Protein AF-A0A0G0G5I2-F1 (afdb_monomer_lite)

pLDDT: mean 82.92, std 14.06, range [39.56, 94.75]

Secondary structure (DSSP, 8-state):
-------PPEEEEEE-TT---HHHHHHHHHHTT-EEEEEEHHHHHH-GGGGGG-SEEEE------

Structure (mmCIF, N/CA/C/O backbone):
data_AF-A0A0G0G5I2-F1
#
_entry.id   AF-A0A0G0G5I2-F1
#
loop_
_atom_site.group_PDB
_atom_site.id
_atom_site.type_symbol
_atom_site.label_atom_id
_atom_site.label_alt_id
_atom_site.label_comp_id
_atom_site.label_asym_id
_atom_site.label_entity_id
_atom_site.label_seq_id
_atom_site.pdbx_PDB_ins_code
_atom_site.Cartn_x
_atom_site.Cartn_y
_atom_site.Cartn_z
_atom_site.occupancy
_atom_site.B_iso_or_equiv
_atom_site.auth_seq_id
_atom_site.auth_comp_id
_atom_site.auth_asym_id
_atom_site.auth_atom_id
_atom_site.pdbx_PDB_model_num
ATOM 1 N N . MET A 1 1 ? -9.020 -3.838 30.315 1.00 39.56 1 MET A N 1
ATOM 2 C CA . MET A 1 1 ? -9.530 -2.784 29.410 1.00 39.56 1 MET A CA 1
ATOM 3 C C . MET A 1 1 ? -9.690 -3.378 28.014 1.00 39.56 1 MET A C 1
ATOM 5 O O . MET A 1 1 ? -8.688 -3.647 27.367 1.00 39.56 1 MET A O 1
ATOM 9 N N . LYS A 1 2 ? -10.920 -3.684 27.577 1.00 46.25 2 LYS A N 1
ATOM 10 C CA . LYS A 1 2 ? -11.172 -4.218 26.228 1.00 46.25 2 LYS A CA 1
ATOM 11 C C . LYS A 1 2 ? -11.107 -3.056 25.235 1.00 46.25 2 LYS A C 1
ATOM 13 O O . LYS A 1 2 ? -11.980 -2.194 25.243 1.00 46.25 2 LYS A O 1
ATOM 18 N N . LYS A 1 3 ? -10.044 -2.989 24.434 1.00 49.62 3 LYS A N 1
ATOM 19 C CA . LYS A 1 3 ? -9.926 -2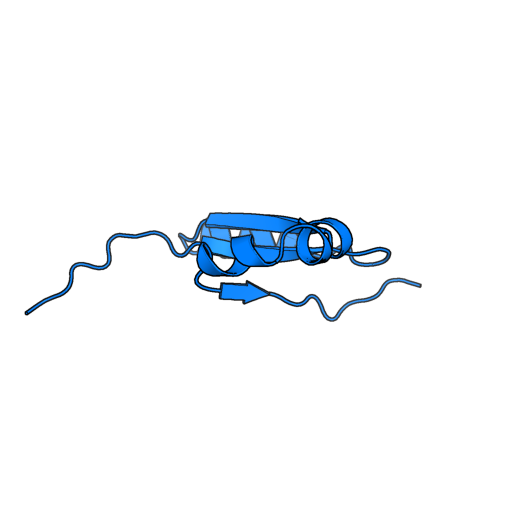.005 23.356 1.00 49.62 3 LYS A CA 1
ATOM 20 C C . LYS A 1 3 ? -10.824 -2.503 22.222 1.00 49.62 3 LYS A C 1
ATOM 22 O O . LYS A 1 3 ? -10.474 -3.462 21.548 1.00 49.62 3 LYS A O 1
ATOM 27 N N . ASN A 1 4 ? -12.007 -1.913 22.061 1.00 53.84 4 ASN A N 1
ATOM 28 C CA . ASN A 1 4 ? -12.853 -2.160 20.894 1.00 53.84 4 ASN A CA 1
ATOM 29 C C . ASN A 1 4 ? -12.139 -1.581 19.668 1.00 53.84 4 ASN A C 1
ATOM 31 O O . ASN A 1 4 ? -12.222 -0.382 19.405 1.00 53.84 4 ASN A O 1
ATOM 35 N N . ILE A 1 5 ? -11.387 -2.411 18.946 1.00 60.59 5 ILE A N 1
ATOM 36 C CA . ILE A 1 5 ? -10.663 -1.992 17.743 1.00 60.59 5 ILE A CA 1
ATOM 37 C C . ILE A 1 5 ? -11.625 -2.052 16.551 1.00 60.59 5 ILE A C 1
ATOM 39 O O . ILE A 1 5 ? -11.449 -2.835 15.630 1.00 60.59 5 ILE A O 1
ATOM 43 N N . ASN A 1 6 ? -12.680 -1.233 16.574 1.00 58.88 6 ASN A N 1
ATOM 44 C CA . ASN A 1 6 ? -13.601 -1.094 15.442 1.00 58.88 6 ASN A CA 1
ATOM 45 C C . ASN A 1 6 ? -13.064 -0.075 14.423 1.00 58.88 6 ASN A C 1
ATOM 47 O O . ASN A 1 6 ? -13.738 0.889 14.065 1.00 58.88 6 ASN A O 1
ATOM 51 N N . ARG A 1 7 ? -11.798 -0.221 14.024 1.00 73.81 7 ARG A N 1
ATOM 52 C CA . ARG A 1 7 ? -11.204 0.576 12.948 1.00 73.81 7 ARG A CA 1
ATOM 53 C C . ARG A 1 7 ? -10.800 -0.384 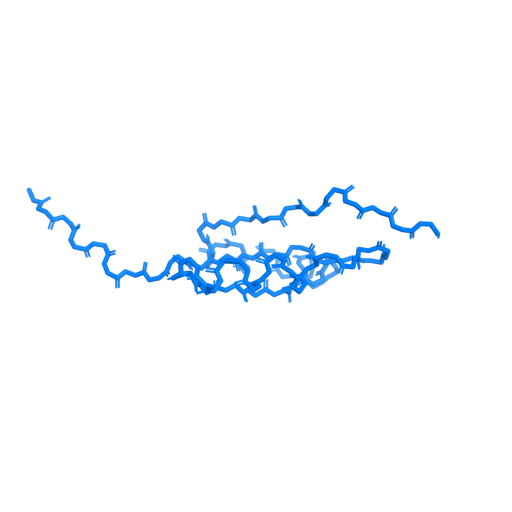11.851 1.00 73.81 7 ARG A C 1
ATOM 55 O O . ARG A 1 7 ? -9.956 -1.245 12.088 1.00 73.81 7 ARG A O 1
ATOM 62 N N . LYS A 1 8 ? -11.409 -0.226 10.675 1.00 85.19 8 LYS A N 1
ATOM 63 C CA . LYS A 1 8 ? -10.968 -0.931 9.473 1.00 85.19 8 LYS A CA 1
ATOM 64 C C . LYS A 1 8 ? -9.472 -0.645 9.291 1.00 85.19 8 LYS A C 1
ATOM 66 O O . LYS A 1 8 ? -9.092 0.532 9.342 1.00 85.19 8 LYS A O 1
ATOM 71 N N . PRO A 1 9 ? -8.610 -1.670 9.181 1.00 91.06 9 PRO A N 1
ATOM 72 C CA . PRO A 1 9 ? -7.197 -1.438 8.937 1.00 91.06 9 PRO A CA 1
ATOM 73 C C . PRO A 1 9 ? -7.050 -0.660 7.629 1.00 91.06 9 PRO A C 1
ATOM 75 O O . PRO A 1 9 ? -7.752 -0.955 6.667 1.00 91.06 9 PRO A O 1
ATOM 78 N N . LYS A 1 10 ? -6.177 0.348 7.621 1.00 94.00 10 LYS A N 1
ATOM 79 C CA . LYS A 1 10 ? -5.774 1.060 6.413 1.00 94.00 10 LYS A CA 1
ATOM 80 C C . LYS A 1 10 ? -4.531 0.387 5.860 1.00 94.00 10 LYS A C 1
ATOM 82 O O . LYS A 1 10 ? -3.559 0.194 6.597 1.00 94.00 10 LYS A O 1
ATOM 87 N N . ILE A 1 11 ? -4.586 0.030 4.590 1.00 94.75 11 ILE A N 1
ATOM 88 C CA . ILE A 1 11 ? -3.550 -0.688 3.867 1.00 94.75 11 ILE A CA 1
ATOM 89 C C . ILE A 1 11 ? -3.081 0.201 2.726 1.00 94.75 11 ILE A C 1
ATOM 91 O O . ILE A 1 11 ? -3.899 0.748 1.995 1.00 94.75 11 ILE A O 1
ATOM 95 N N . ILE A 1 12 ? -1.772 0.342 2.578 1.00 94.25 12 ILE A N 1
ATOM 96 C CA . ILE A 1 12 ? -1.164 0.972 1.412 1.00 94.25 12 ILE A CA 1
ATOM 97 C C . ILE A 1 12 ? -0.544 -0.122 0.551 1.00 94.25 12 ILE A C 1
ATOM 99 O O . ILE A 1 12 ? 0.260 -0.927 1.024 1.00 94.25 12 ILE A O 1
ATOM 103 N N . ILE A 1 13 ? -0.950 -0.169 -0.710 1.00 92.62 13 ILE A N 1
ATOM 104 C CA . ILE A 1 13 ? -0.449 -1.101 -1.712 1.00 92.62 13 ILE A CA 1
ATOM 105 C C . ILE A 1 13 ? 0.482 -0.314 -2.615 1.00 92.62 13 ILE A C 1
ATOM 107 O O . ILE A 1 13 ? 0.066 0.635 -3.279 1.00 92.62 13 ILE A O 1
ATOM 111 N N . MET A 1 14 ? 1.754 -0.689 -2.609 1.00 90.38 14 MET A N 1
ATOM 112 C CA . MET A 1 14 ? 2.743 -0.031 -3.441 1.00 90.38 14 MET A CA 1
ATOM 113 C C . MET A 1 14 ? 2.594 -0.500 -4.891 1.00 90.38 14 MET A C 1
ATOM 115 O O . MET A 1 14 ? 2.761 -1.683 -5.179 1.00 90.38 14 MET A O 1
ATOM 119 N N . SER A 1 15 ? 2.309 0.442 -5.786 1.00 88.25 15 SER A N 1
ATOM 120 C CA . SER A 1 15 ? 2.332 0.266 -7.240 1.00 88.25 15 SER A CA 1
ATOM 121 C C . SER A 1 15 ? 3.607 0.888 -7.827 1.00 88.25 15 SER A C 1
ATOM 123 O O . SER A 1 15 ? 4.302 1.685 -7.189 1.00 88.25 15 SER A O 1
ATOM 125 N N . GLY A 1 16 ? 3.959 0.491 -9.041 1.00 83.38 16 GLY A N 1
ATOM 126 C CA . GLY A 1 16 ? 5.197 0.843 -9.715 1.00 83.38 16 GLY A CA 1
ATOM 127 C C . GLY A 1 16 ? 5.143 0.404 -11.171 1.00 83.38 16 GLY A C 1
ATOM 128 O O . GLY A 1 16 ? 4.318 -0.425 -11.549 1.00 83.38 16 GLY A O 1
ATOM 129 N N . TYR A 1 17 ? 6.033 0.946 -11.997 1.00 73.81 17 TYR A N 1
ATOM 130 C CA . TYR A 1 17 ? 6.147 0.529 -13.394 1.00 73.81 17 TYR A CA 1
ATOM 131 C C . TYR A 1 17 ? 6.396 -0.987 -13.491 1.00 73.81 17 TYR A C 1
ATOM 133 O O . TYR A 1 17 ? 7.399 -1.478 -12.977 1.00 73.81 17 TYR A O 1
ATOM 141 N N . GLY A 1 18 ? 5.485 -1.709 -14.151 1.00 68.00 18 GLY A N 1
ATOM 142 C CA . GLY A 1 18 ? 5.563 -3.164 -14.343 1.00 68.00 18 GLY A CA 1
ATOM 143 C C . GLY A 1 18 ? 4.860 -4.011 -13.273 1.00 68.00 18 GLY A C 1
ATOM 144 O O . GLY A 1 18 ? 4.868 -5.235 -13.391 1.00 68.00 18 GLY A O 1
ATOM 145 N N . LEU A 1 19 ? 4.240 -3.392 -12.260 1.00 73.25 19 LEU A N 1
ATOM 146 C CA . LEU A 1 19 ? 3.356 -4.066 -11.302 1.00 73.25 19 LEU A CA 1
ATOM 147 C C . LEU A 1 19 ? 1.911 -4.007 -11.838 1.00 73.25 19 LEU A C 1
ATOM 149 O O . LEU A 1 19 ? 1.507 -2.975 -12.367 1.00 73.25 19 LEU A O 1
ATOM 153 N N . ASN A 1 20 ? 1.164 -5.115 -11.782 1.00 69.31 20 ASN A N 1
ATOM 154 C CA . ASN A 1 20 ? -0.233 -5.168 -12.257 1.00 69.31 20 ASN A CA 1
ATOM 155 C C . ASN A 1 20 ? -1.197 -5.874 -11.282 1.00 69.31 20 ASN A C 1
ATOM 157 O O . ASN A 1 20 ? -2.382 -6.018 -11.571 1.00 69.31 20 ASN A O 1
ATOM 161 N N . CYS A 1 21 ? 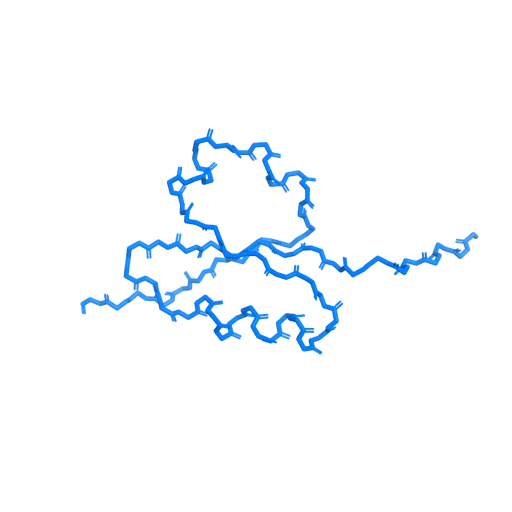-0.708 -6.342 -10.132 1.00 77.88 21 CYS A N 1
ATOM 162 C CA . CYS A 1 21 ? -1.518 -7.083 -9.156 1.00 77.88 21 CYS A CA 1
ATOM 163 C C . CYS A 1 21 ? -2.052 -6.197 -8.013 1.00 77.88 21 CYS A C 1
ATOM 165 O O . CYS A 1 21 ? -2.590 -6.706 -7.023 1.00 77.88 21 CYS A O 1
ATOM 167 N N . GLU A 1 22 ? -1.904 -4.870 -8.102 1.00 83.44 22 GLU A N 1
ATOM 168 C CA . GLU A 1 22 ? -2.402 -3.926 -7.093 1.00 83.44 22 GLU A CA 1
ATOM 169 C C . GLU A 1 22 ? -3.921 -3.974 -6.911 1.00 83.44 22 GLU A C 1
ATOM 171 O O . GLU A 1 22 ? -4.398 -3.905 -5.777 1.00 83.44 22 GLU A O 1
ATOM 176 N N . GLU A 1 23 ? -4.681 -4.123 -7.997 1.00 86.31 23 GLU A N 1
ATOM 177 C CA . GLU A 1 23 ? -6.145 -4.133 -7.951 1.00 86.31 23 GLU A CA 1
ATOM 178 C C . GLU A 1 23 ? -6.688 -5.408 -7.299 1.00 86.31 23 GLU A C 1
ATOM 180 O O . GLU A 1 23 ? -7.568 -5.335 -6.440 1.00 86.31 23 GLU A O 1
ATOM 185 N N . GLU A 1 2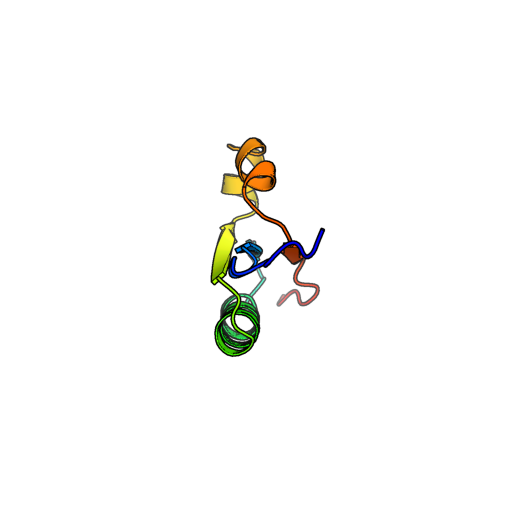4 ? -6.121 -6.572 -7.628 1.00 87.50 24 GLU A N 1
ATOM 186 C CA . GLU A 1 24 ? -6.482 -7.852 -7.000 1.00 87.50 24 GLU A CA 1
ATOM 187 C C . GLU A 1 24 ? -6.187 -7.825 -5.499 1.00 87.50 24 GLU A C 1
ATOM 189 O O . GLU A 1 24 ? -7.014 -8.206 -4.668 1.00 87.50 24 GLU A O 1
ATOM 194 N N . THR A 1 25 ? -5.018 -7.294 -5.139 1.00 88.81 25 THR A N 1
ATOM 195 C CA . THR A 1 25 ? -4.604 -7.135 -3.745 1.00 88.81 25 THR A CA 1
ATOM 196 C C . THR A 1 25 ? -5.553 -6.196 -3.000 1.00 88.81 25 THR A C 1
ATOM 198 O O . THR A 1 25 ? -6.007 -6.521 -1.900 1.00 88.81 25 THR A O 1
ATOM 201 N N . LYS A 1 26 ? -5.915 -5.058 -3.606 1.00 92.00 26 LYS A N 1
ATOM 202 C CA . LYS A 1 26 ? -6.888 -4.111 -3.046 1.00 92.00 26 LYS A CA 1
ATOM 203 C C . LYS A 1 26 ? -8.222 -4.798 -2.786 1.00 92.00 26 LYS A C 1
ATOM 205 O O . LYS A 1 26 ? -8.744 -4.705 -1.675 1.00 92.00 26 LYS A O 1
ATOM 210 N N . PHE A 1 27 ? -8.731 -5.525 -3.776 1.00 91.50 27 PHE A N 1
ATOM 211 C CA . PHE A 1 27 ? -10.002 -6.229 -3.684 1.00 91.50 27 PHE A CA 1
ATOM 212 C C . PHE A 1 27 ? -10.029 -7.237 -2.527 1.00 91.50 27 PHE A C 1
ATOM 214 O O . PHE A 1 27 ? -11.004 -7.288 -1.773 1.00 91.50 27 PHE A O 1
ATOM 221 N N . VAL A 1 28 ? -8.951 -8.003 -2.331 1.00 92.25 28 VAL A N 1
ATOM 222 C CA . VAL A 1 28 ? -8.838 -8.960 -1.218 1.00 92.25 28 VAL A CA 1
ATOM 223 C C . VAL A 1 28 ? -8.873 -8.245 0.134 1.00 92.25 28 VAL A C 1
ATOM 225 O O . VAL A 1 28 ? -9.611 -8.660 1.030 1.00 92.25 28 VAL A O 1
ATOM 228 N N . PHE A 1 29 ? -8.123 -7.152 0.292 1.00 92.62 29 PHE A N 1
ATOM 229 C CA . PHE A 1 29 ? -8.099 -6.400 1.548 1.00 92.62 29 PHE A CA 1
ATOM 230 C C . PHE A 1 29 ? -9.429 -5.706 1.857 1.00 92.62 29 PHE A C 1
ATOM 232 O O . PHE A 1 29 ? -9.864 -5.720 3.011 1.00 92.62 29 PHE A O 1
ATOM 239 N N . GLU A 1 30 ? -10.093 -5.130 0.854 1.00 92.94 30 GLU A N 1
ATOM 240 C CA . GLU A 1 30 ? -11.420 -4.527 1.021 1.00 92.94 30 GLU A CA 1
ATOM 241 C C . GLU A 1 30 ? -12.472 -5.585 1.377 1.00 92.94 30 GLU A C 1
ATOM 243 O O . GLU A 1 30 ? -13.265 -5.385 2.302 1.00 92.94 30 GLU A O 1
ATOM 248 N N . SER A 1 31 ? -12.418 -6.753 0.729 1.00 92.50 31 SER A N 1
ATOM 249 C CA . SER A 1 31 ? -13.292 -7.896 1.028 1.00 92.50 31 SER A CA 1
ATOM 250 C C . SER A 1 31 ? -13.065 -8.460 2.435 1.00 92.50 31 SER A C 1
ATOM 252 O O . SER A 1 31 ? -14.010 -8.891 3.091 1.00 92.50 31 SER A O 1
ATOM 254 N N . ALA A 1 32 ? -11.829 -8.408 2.941 1.00 91.19 32 ALA A N 1
ATOM 255 C CA . ALA A 1 32 ? -11.477 -8.816 4.303 1.00 91.19 32 ALA A CA 1
ATOM 256 C C . ALA A 1 32 ? -11.871 -7.785 5.387 1.00 91.19 32 ALA A C 1
ATOM 258 O O . ALA A 1 32 ? -11.615 -8.005 6.572 1.00 91.19 32 ALA A O 1
ATOM 259 N N . GLY A 1 33 ? -12.488 -6.657 5.009 1.00 90.50 33 GLY A N 1
ATOM 260 C CA . GLY A 1 33 ? -12.932 -5.609 5.934 1.00 90.50 33 GLY A CA 1
ATOM 261 C C . GLY A 1 33 ? -11.900 -4.507 6.202 1.00 90.50 33 GLY A C 1
ATOM 262 O O . GLY A 1 33 ? -12.095 -3.698 7.114 1.00 90.50 33 GLY A O 1
ATOM 263 N N . GLY A 1 34 ? -10.819 -4.456 5.422 1.00 92.50 34 GLY A N 1
ATOM 264 C CA . GLY A 1 34 ? -9.857 -3.358 5.395 1.00 92.50 34 GLY A CA 1
ATOM 265 C C . GLY A 1 34 ? -10.248 -2.234 4.433 1.00 92.50 34 GLY A C 1
ATOM 266 O O . GLY A 1 34 ? -11.271 -2.281 3.755 1.00 92.50 34 GLY A O 1
ATOM 267 N N . THR A 1 35 ? -9.428 -1.192 4.390 1.00 93.62 35 THR A N 1
ATOM 268 C CA . THR A 1 35 ? -9.482 -0.125 3.384 1.00 93.62 35 THR A CA 1
ATOM 269 C C . THR A 1 35 ? -8.109 -0.029 2.751 1.00 93.62 35 THR A C 1
ATOM 271 O O . THR A 1 35 ? -7.138 0.189 3.472 1.00 93.62 35 THR A O 1
ATOM 274 N N . ALA A 1 36 ? -8.024 -0.235 1.441 1.00 93.81 36 ALA A N 1
ATOM 275 C CA . ALA A 1 36 ? -6.755 -0.327 0.738 1.00 93.81 36 ALA A CA 1
ATOM 276 C C . ALA A 1 36 ? -6.615 0.770 -0.325 1.00 93.81 36 ALA A C 1
ATOM 278 O O . ALA A 1 36 ? -7.479 0.928 -1.187 1.00 93.81 36 ALA A O 1
ATOM 279 N N . ASP A 1 37 ? -5.498 1.490 -0.268 1.00 93.56 37 ASP A N 1
ATOM 280 C CA . ASP A 1 37 ? -5.138 2.554 -1.199 1.00 93.56 37 ASP A CA 1
ATOM 281 C C . ASP A 1 37 ? -3.926 2.123 -2.027 1.00 93.56 37 ASP A C 1
ATOM 283 O O . ASP A 1 37 ? -2.916 1.669 -1.486 1.00 93.56 37 ASP A O 1
ATOM 287 N N . ILE A 1 38 ? -4.025 2.260 -3.349 1.00 92.00 38 ILE A N 1
ATOM 288 C CA . ILE A 1 38 ? -2.934 1.957 -4.279 1.00 92.00 38 ILE A CA 1
ATOM 289 C C . ILE A 1 38 ? -2.139 3.242 -4.489 1.00 92.00 38 ILE A C 1
ATOM 291 O O . ILE A 1 38 ? -2.690 4.240 -4.952 1.00 92.00 38 ILE A O 1
ATOM 295 N N . ILE A 1 39 ? -0.853 3.224 -4.145 1.00 91.19 39 ILE A N 1
ATOM 296 C CA . ILE A 1 39 ? 0.029 4.390 -4.215 1.00 91.19 39 ILE A CA 1
ATOM 297 C C . ILE A 1 39 ? 1.266 4.032 -5.026 1.00 91.19 39 ILE A C 1
ATOM 299 O O . ILE A 1 39 ? 1.962 3.063 -4.723 1.00 91.19 39 ILE A O 1
ATOM 303 N N . HIS A 1 40 ? 1.565 4.835 -6.045 1.00 89.62 40 HIS A N 1
ATOM 304 C CA . HIS A 1 40 ? 2.756 4.639 -6.856 1.00 89.62 40 HIS A CA 1
ATOM 305 C C . HIS A 1 40 ? 4.025 4.970 -6.050 1.00 89.62 40 HIS A C 1
ATOM 307 O O . HIS A 1 40 ? 4.053 5.928 -5.274 1.00 89.62 40 HIS A O 1
ATOM 313 N N . ILE A 1 41 ? 5.112 4.223 -6.261 1.00 88.12 41 ILE A N 1
ATOM 314 C CA . ILE A 1 41 ? 6.386 4.419 -5.550 1.00 88.12 41 ILE A CA 1
ATOM 315 C C . ILE A 1 41 ? 6.892 5.868 -5.636 1.00 88.12 41 ILE A C 1
ATOM 317 O O . ILE A 1 41 ? 7.376 6.410 -4.647 1.00 88.12 41 ILE A O 1
ATOM 321 N N . ASN A 1 42 ? 6.720 6.538 -6.779 1.00 89.88 42 ASN A N 1
ATOM 322 C CA . ASN A 1 42 ? 7.092 7.951 -6.927 1.00 89.88 42 ASN A CA 1
ATOM 323 C C . ASN A 1 42 ? 6.324 8.878 -5.967 1.00 89.88 42 ASN A C 1
ATOM 325 O O . ASN A 1 42 ? 6.927 9.786 -5.395 1.00 89.88 42 ASN A O 1
ATOM 329 N N . ASP A 1 43 ? 5.026 8.644 -5.754 1.00 90.56 43 ASP A N 1
ATOM 330 C CA . ASP A 1 43 ? 4.219 9.429 -4.811 1.00 90.56 43 ASP A CA 1
ATOM 331 C C . ASP A 1 43 ? 4.620 9.141 -3.364 1.00 90.56 43 ASP A C 1
ATOM 333 O O . ASP A 1 43 ? 4.663 10.049 -2.526 1.00 90.56 43 ASP A O 1
ATOM 337 N N . LEU A 1 44 ? 4.987 7.888 -3.084 1.00 89.25 44 LEU A N 1
ATOM 338 C CA . LEU A 1 44 ? 5.494 7.472 -1.784 1.00 89.25 44 LEU A CA 1
ATOM 339 C C . LEU A 1 44 ? 6.832 8.146 -1.451 1.00 89.25 44 LEU A C 1
ATOM 341 O O . LEU A 1 44 ? 7.015 8.638 -0.338 1.00 89.25 44 LEU A O 1
ATOM 345 N N . ILE A 1 45 ? 7.744 8.221 -2.425 1.00 89.81 45 ILE A N 1
ATOM 346 C CA . ILE A 1 45 ? 9.028 8.926 -2.300 1.00 89.81 45 ILE A CA 1
ATOM 347 C C . ILE A 1 45 ? 8.798 10.432 -2.114 1.00 89.81 45 ILE A C 1
ATOM 349 O O . ILE A 1 45 ? 9.480 11.061 -1.305 1.00 89.81 45 ILE A O 1
ATOM 353 N N . ALA A 1 46 ? 7.828 11.017 -2.822 1.00 93.62 46 ALA A N 1
ATOM 354 C CA . ALA A 1 46 ? 7.506 12.438 -2.705 1.00 93.62 46 ALA A CA 1
ATOM 355 C C . ALA A 1 46 ? 6.882 12.801 -1.344 1.00 93.62 46 ALA A C 1
ATOM 357 O O . ALA A 1 46 ? 7.067 13.916 -0.849 1.00 93.62 46 ALA A O 1
ATOM 358 N N . LYS A 1 47 ? 6.126 11.882 -0.728 1.00 92.69 47 LYS A N 1
ATOM 359 C CA . LYS A 1 47 ? 5.380 12.119 0.519 1.00 92.69 47 LYS A CA 1
ATOM 360 C C . LYS A 1 47 ? 5.483 10.931 1.491 1.00 92.69 47 LYS A C 1
ATOM 362 O O . LYS A 1 47 ? 4.459 10.381 1.894 1.00 92.69 47 LYS A O 1
ATOM 367 N N . PRO A 1 48 ? 6.677 10.595 2.004 1.00 90.38 48 PRO A N 1
ATOM 368 C CA . PRO A 1 48 ? 6.882 9.398 2.828 1.00 90.38 48 PRO A CA 1
ATOM 369 C C . PRO A 1 48 ? 6.105 9.421 4.152 1.00 90.38 48 PRO A C 1
ATOM 371 O O . PRO A 1 48 ? 5.804 8.376 4.721 1.00 90.38 48 PRO A O 1
ATOM 374 N N . LYS A 1 49 ? 5.725 10.612 4.640 1.00 91.94 49 LYS A N 1
ATOM 375 C CA . LYS A 1 49 ? 4.925 10.779 5.865 1.00 91.94 49 LYS A CA 1
ATOM 376 C C . LYS A 1 49 ? 3.542 10.124 5.787 1.00 91.94 49 LYS A C 1
ATOM 378 O O . LYS A 1 49 ? 3.001 9.808 6.841 1.00 91.94 49 LYS A O 1
ATOM 383 N N . MET A 1 50 ? 2.997 9.884 4.589 1.00 89.38 50 MET A N 1
ATOM 384 C CA . MET A 1 50 ? 1.708 9.195 4.439 1.00 89.38 50 MET A CA 1
ATOM 385 C C . MET A 1 50 ? 1.736 7.776 5.010 1.00 89.38 50 MET A C 1
ATOM 387 O O . MET A 1 50 ? 0.712 7.308 5.485 1.00 89.38 50 MET A O 1
ATOM 391 N N . LEU A 1 51 ? 2.904 7.115 5.049 1.00 88.69 51 LEU A N 1
ATOM 392 C CA . LEU A 1 51 ? 3.062 5.773 5.627 1.00 88.69 51 LEU A CA 1
ATOM 393 C C . LEU A 1 51 ? 2.614 5.696 7.090 1.00 88.69 51 LEU A C 1
ATOM 395 O O . LEU A 1 51 ? 2.193 4.638 7.541 1.00 88.69 51 LEU A O 1
ATOM 399 N N . LEU A 1 52 ? 2.676 6.812 7.822 1.00 91.50 52 LEU A N 1
ATOM 400 C CA . LEU A 1 52 ? 2.250 6.884 9.220 1.00 91.50 52 LEU A CA 1
ATOM 401 C C . LEU A 1 52 ? 0.724 6.791 9.386 1.00 91.50 52 LEU A C 1
ATOM 403 O O . LEU A 1 52 ? 0.248 6.540 10.491 1.00 91.50 52 LEU A O 1
ATOM 407 N N . GLU A 1 53 ? -0.041 7.007 8.314 1.00 90.31 53 GLU A N 1
ATOM 408 C CA . GLU A 1 53 ? -1.505 6.916 8.307 1.00 90.31 53 GLU A CA 1
ATOM 409 C C . GLU A 1 53 ? -2.0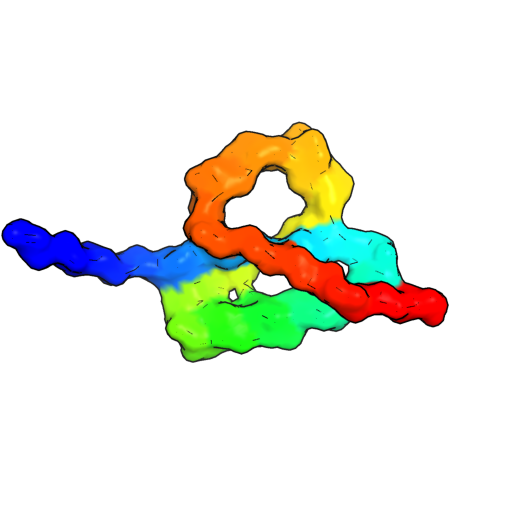19 5.502 8.000 1.00 90.31 53 GLU A C 1
ATOM 411 O O . GLU A 1 53 ? -3.225 5.256 8.102 1.00 90.31 53 GLU A O 1
ATOM 416 N N . TYR A 1 54 ? -1.122 4.582 7.632 1.00 92.50 54 TYR A N 1
ATOM 417 C CA . TYR A 1 54 ? -1.441 3.200 7.288 1.00 92.50 54 TYR A CA 1
ATOM 418 C C . TYR A 1 54 ? -0.921 2.234 8.352 1.00 92.50 54 TYR A C 1
ATOM 420 O O . TYR A 1 54 ? 0.105 2.457 8.991 1.00 92.50 54 TYR A O 1
ATOM 428 N N . GLN A 1 55 ? -1.631 1.120 8.529 1.00 93.19 55 GLN A N 1
ATOM 429 C CA . GLN A 1 55 ? -1.243 0.059 9.464 1.00 93.19 55 GLN A CA 1
ATOM 430 C C . GLN A 1 55 ? -0.543 -1.110 8.767 1.00 93.19 55 GLN A C 1
ATOM 432 O O . GLN A 1 55 ? 0.132 -1.895 9.428 1.00 93.19 55 GLN A O 1
ATOM 437 N N . ILE A 1 56 ? -0.737 -1.250 7.455 1.00 91.94 56 ILE A N 1
ATOM 438 C CA . ILE A 1 56 ? -0.208 -2.349 6.650 1.00 91.94 56 ILE A CA 1
ATOM 439 C C . ILE A 1 56 ? 0.358 -1.754 5.363 1.00 91.94 56 ILE A C 1
ATOM 441 O O . ILE A 1 56 ? -0.325 -0.985 4.692 1.00 91.94 56 ILE A O 1
ATOM 445 N N . LEU A 1 57 ? 1.588 -2.128 5.023 1.00 91.81 57 LEU A N 1
ATO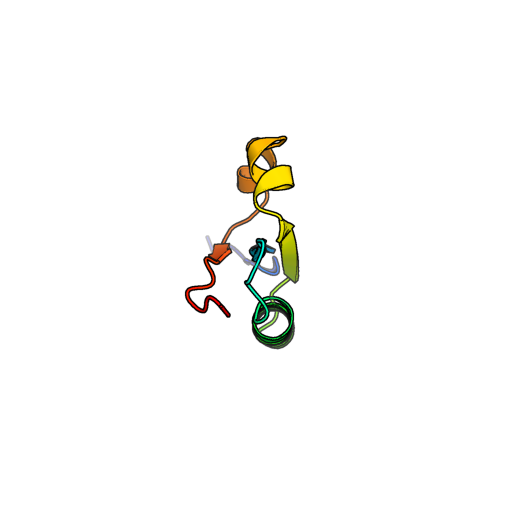M 446 C CA . LEU A 1 57 ? 2.232 -1.819 3.750 1.00 91.81 57 LEU A CA 1
ATOM 447 C C . LEU A 1 57 ? 2.388 -3.118 2.965 1.00 91.81 57 LEU A C 1
ATOM 449 O O . LEU A 1 57 ? 2.884 -4.108 3.502 1.00 91.81 57 LEU A O 1
ATOM 453 N N . VAL A 1 58 ? 1.967 -3.106 1.705 1.00 89.69 58 VAL A N 1
ATOM 454 C CA . VAL A 1 58 ? 2.038 -4.259 0.812 1.00 89.69 58 VAL A CA 1
ATOM 455 C C . VAL A 1 58 ? 3.010 -3.963 -0.318 1.00 89.69 58 VAL A C 1
ATOM 457 O O . VAL A 1 58 ? 2.848 -2.987 -1.050 1.00 89.69 58 VAL A O 1
ATOM 460 N N . PHE A 1 59 ? 4.004 -4.836 -0.455 1.00 85.00 59 PHE A N 1
ATOM 461 C CA . PHE A 1 59 ? 4.919 -4.872 -1.587 1.00 85.00 59 PHE A CA 1
ATOM 462 C C . PHE A 1 59 ? 4.471 -5.970 -2.547 1.00 85.00 59 PHE A C 1
ATOM 464 O O . PHE A 1 59 ? 4.387 -7.135 -2.155 1.00 85.00 59 PHE A O 1
ATOM 471 N N . LEU A 1 60 ? 4.192 -5.601 -3.794 1.00 80.94 60 LEU A N 1
ATOM 472 C CA . LEU A 1 60 ? 3.926 -6.569 -4.852 1.00 80.94 60 LEU A CA 1
ATOM 473 C C . LEU A 1 60 ? 5.262 -7.146 -5.334 1.00 80.94 60 LEU A C 1
ATOM 475 O O . LEU A 1 60 ? 6.219 -6.407 -5.556 1.00 80.94 60 LEU A O 1
ATOM 479 N N . MET A 1 61 ? 5.328 -8.472 -5.440 1.00 68.69 61 MET A N 1
ATOM 480 C CA . MET A 1 61 ? 6.527 -9.206 -5.870 1.00 68.69 61 MET A CA 1
ATOM 481 C C . MET A 1 61 ? 6.518 -9.566 -7.360 1.00 68.69 61 MET A C 1
ATOM 483 O O . MET A 1 61 ? 7.559 -9.934 -7.894 1.00 68.69 61 MET A O 1
ATOM 487 N N . ASP A 1 62 ? 5.363 -9.484 -8.023 1.00 66.69 62 ASP A N 1
ATOM 488 C CA . ASP A 1 62 ? 5.234 -9.797 -9.447 1.00 66.69 62 ASP A CA 1
ATOM 489 C C . ASP A 1 62 ? 5.699 -8.610 -10.299 1.00 66.69 62 ASP A C 1
ATOM 491 O O . ASP A 1 62 ? 5.240 -7.492 -10.085 1.00 66.69 62 ASP A O 1
ATOM 495 N N . PHE A 1 63 ? 6.608 -8.844 -11.246 1.00 58.47 63 PHE A N 1
ATOM 496 C CA . PHE A 1 63 ? 7.116 -7.843 -12.185 1.00 58.47 63 PHE A CA 1
ATOM 497 C C . PHE A 1 63 ? 6.917 -8.374 -13.602 1.00 58.47 63 PHE A C 1
ATOM 499 O O . PHE A 1 63 ? 7.521 -9.383 -13.978 1.00 58.47 63 PHE A O 1
ATOM 506 N N . LYS A 1 64 ? 6.077 -7.708 -14.396 1.00 57.22 64 LYS A N 1
ATOM 507 C CA . LYS A 1 64 ? 5.844 -8.092 -15.789 1.00 57.22 64 LYS A CA 1
ATOM 508 C C . LYS A 1 64 ? 6.828 -7.348 -16.694 1.00 57.22 64 LYS A C 1
ATOM 510 O O . LYS A 1 64 ? 6.753 -6.125 -16.804 1.00 57.22 64 LYS A O 1
ATOM 515 N N . LEU A 1 65 ? 7.764 -8.104 -17.282 1.00 51.31 65 LEU A N 1
ATOM 516 C CA . LEU A 1 65 ? 8.695 -7.645 -18.326 1.00 51.31 65 LEU A CA 1
ATOM 517 C C . LEU A 1 65 ? 7.972 -7.333 -19.642 1.00 51.31 65 LEU A C 1
ATOM 519 O O . LEU A 1 65 ? 7.016 -8.073 -19.977 1.00 51.31 65 LEU A O 1
#

Foldseek 3Di:
DDDPPPDAFEEEEEDEVQDDCQVVVQVVSVVVRHHYDYDYVVVCVVCVVVVVVGDYYHYDPGGHD

Sequence (65 aa):
MKKNINRKPKIIIMSGYGLNCEEETKFVFESAGGTADIIHINDLIAKPKMLLEYQILVFLMDFKL

Radius of gyration: 13.25 Å; chains: 1; bounding box: 23×22×48 Å